Protein AF-A0A4Q7MX55-F1 (afdb_monomer)

Radius of gyration: 18.36 Å; Cα contacts (8 Å, |Δi|>4): 26; chains: 1; bounding box: 29×41×56 Å

Structure (mmCIF, N/CA/C/O backbone):
data_AF-A0A4Q7MX55-F1
#
_entry.id   AF-A0A4Q7MX55-F1
#
loop_
_atom_site.group_PDB
_atom_site.id
_atom_site.type_symbol
_atom_site.label_atom_id
_atom_site.label_alt_id
_atom_site.label_comp_id
_atom_site.label_asym_id
_atom_site.label_entity_id
_atom_site.label_seq_id
_atom_site.pdbx_PDB_ins_code
_atom_site.Cartn_x
_atom_site.Cartn_y
_atom_site.Cartn_z
_atom_site.occupancy
_atom_site.B_iso_or_equiv
_atom_site.auth_seq_id
_atom_site.auth_comp_id
_atom_site.auth_asym_id
_atom_site.auth_atom_id
_atom_site.pdbx_PDB_model_num
ATOM 1 N N . MET A 1 1 ? -12.969 29.747 -37.503 1.00 44.62 1 MET A N 1
ATOM 2 C CA . MET A 1 1 ? -13.312 28.518 -36.756 1.00 44.62 1 MET A CA 1
ATOM 3 C C . MET A 1 1 ? -12.285 28.348 -35.649 1.00 44.62 1 MET A C 1
ATOM 5 O O . MET A 1 1 ? -11.107 28.427 -35.981 1.00 44.62 1 MET A O 1
ATOM 9 N N . PRO A 1 2 ? -12.663 28.219 -34.367 1.00 42.38 2 PRO A N 1
ATOM 10 C CA . PRO A 1 2 ? -11.681 28.008 -33.314 1.00 42.38 2 PRO A CA 1
ATOM 11 C C . PRO A 1 2 ? -11.226 26.546 -33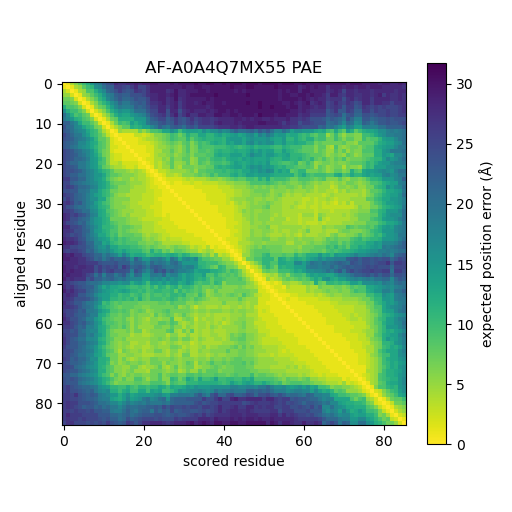.334 1.00 42.38 2 PRO A C 1
ATOM 13 O O . PRO A 1 2 ? -12.031 25.626 -33.205 1.00 42.38 2 PRO A O 1
ATOM 16 N N . ASN A 1 3 ? -9.924 26.364 -33.543 1.00 40.81 3 ASN A N 1
ATOM 17 C CA . ASN A 1 3 ? -9.229 25.092 -33.440 1.00 40.81 3 ASN A CA 1
ATOM 18 C C . ASN A 1 3 ? -9.277 24.648 -31.972 1.00 40.81 3 ASN A C 1
ATOM 20 O O . ASN A 1 3 ? -8.617 25.236 -31.116 1.00 40.81 3 ASN A O 1
ATOM 24 N N . THR A 1 4 ? -10.118 23.665 -31.669 1.00 50.50 4 THR A N 1
ATOM 25 C CA . THR A 1 4 ? -10.133 22.988 -30.374 1.00 50.50 4 THR A CA 1
ATOM 26 C C . THR A 1 4 ? -8.919 22.073 -30.345 1.00 50.50 4 THR A C 1
ATOM 28 O O . THR A 1 4 ? -9.000 20.889 -30.657 1.00 50.50 4 THR A O 1
ATOM 31 N N . SER A 1 5 ? -7.768 22.643 -29.985 1.00 44.78 5 SER A N 1
ATOM 32 C CA . SER A 1 5 ? -6.626 21.872 -29.512 1.00 44.78 5 SER A CA 1
ATOM 33 C C . SER A 1 5 ? -7.061 21.190 -28.221 1.00 44.78 5 SER A C 1
ATOM 35 O O . SER A 1 5 ? -6.915 21.737 -27.129 1.00 44.78 5 SER A O 1
ATOM 37 N N . GLN A 1 6 ? -7.688 20.023 -28.367 1.00 44.50 6 GLN A N 1
ATOM 38 C CA . GLN A 1 6 ? -7.871 19.079 -27.284 1.00 44.50 6 GLN A CA 1
ATOM 39 C C . GLN A 1 6 ? -6.500 18.898 -26.652 1.00 44.50 6 GLN A C 1
ATOM 41 O O . GLN A 1 6 ? -5.552 18.465 -27.307 1.00 44.50 6 GLN A O 1
ATOM 46 N N . SER A 1 7 ? -6.390 19.305 -25.391 1.00 40.38 7 SER 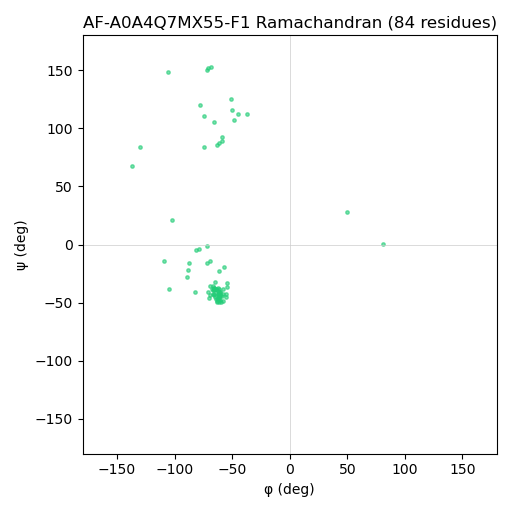A N 1
ATOM 47 C CA . SER A 1 7 ? -5.279 18.935 -24.544 1.00 40.38 7 SER A CA 1
ATOM 48 C C . SER A 1 7 ? -5.272 17.413 -24.485 1.00 40.38 7 SER A C 1
ATOM 50 O O . SER A 1 7 ? -5.952 16.805 -23.658 1.00 40.38 7 SER A O 1
ATOM 52 N N . THR A 1 8 ? -4.523 16.785 -25.383 1.00 45.25 8 THR A N 1
ATOM 53 C CA . THR A 1 8 ? -3.944 15.480 -25.126 1.00 45.25 8 THR A CA 1
ATOM 54 C C . THR A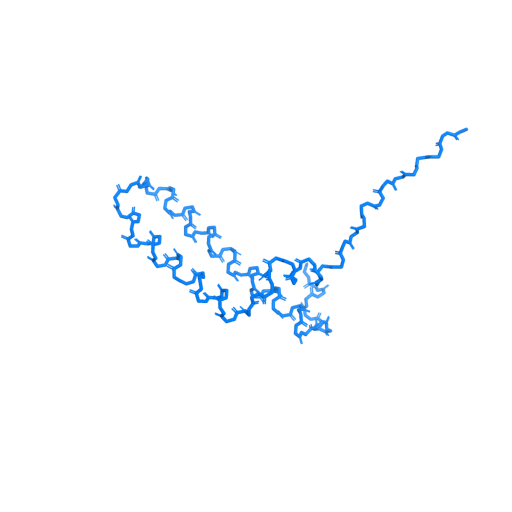 1 8 ? -3.083 15.693 -23.895 1.00 45.25 8 THR A C 1
ATOM 56 O O . THR A 1 8 ? -1.929 16.111 -23.998 1.00 45.25 8 THR A O 1
ATOM 59 N N . GLN A 1 9 ? -3.687 15.513 -22.716 1.00 42.59 9 GLN A N 1
ATOM 60 C CA . GLN A 1 9 ? -2.945 15.159 -21.523 1.00 42.59 9 GLN A CA 1
ATOM 61 C C . GLN A 1 9 ? -2.067 14.013 -21.988 1.00 42.59 9 GLN A C 1
ATOM 63 O O . GLN A 1 9 ? -2.574 12.961 -22.371 1.00 42.59 9 GLN A O 1
ATOM 68 N N . SER A 1 10 ? -0.777 14.313 -22.132 1.00 45.09 10 SER A N 1
ATOM 69 C CA . SER A 1 10 ? 0.241 13.337 -22.462 1.00 45.09 10 SER A CA 1
ATOM 70 C C . SER A 1 10 ? -0.046 12.139 -21.574 1.00 45.09 10 SER A C 1
ATOM 72 O O . SER A 1 10 ? 0.011 12.273 -20.351 1.00 45.09 10 SER A O 1
ATOM 74 N N . LEU A 1 11 ? -0.471 11.027 -22.179 1.00 47.44 11 LEU A N 1
ATOM 75 C CA . LEU A 1 11 ? -0.519 9.734 -21.519 1.00 47.44 11 LEU A CA 1
ATOM 76 C C . LEU A 1 11 ? 0.936 9.461 -21.162 1.00 47.44 11 LEU A C 1
ATOM 78 O O . LEU A 1 11 ? 1.706 8.952 -21.975 1.00 47.44 11 LEU A O 1
ATOM 82 N N . SER A 1 12 ? 1.339 9.956 -19.992 1.00 58.38 12 SER A N 1
ATOM 83 C CA . SER A 1 12 ? 2.664 9.770 -19.440 1.00 58.38 12 SER A CA 1
ATOM 84 C C . SER A 1 12 ? 2.929 8.282 -19.510 1.00 58.38 12 SER A C 1
ATOM 86 O O . SER A 1 12 ? 2.082 7.507 -19.068 1.00 58.38 12 SER A O 1
ATOM 88 N N . ASN A 1 13 ? 4.045 7.904 -20.140 1.00 71.56 13 ASN A N 1
ATOM 89 C CA . ASN A 1 13 ? 4.461 6.516 -20.297 1.00 71.56 13 ASN A CA 1
ATOM 90 C C . ASN A 1 13 ? 4.103 5.744 -19.008 1.00 71.56 13 ASN A C 1
ATOM 92 O O . ASN A 1 13 ? 4.682 6.068 -17.969 1.00 71.56 13 ASN A O 1
ATOM 96 N N . PRO A 1 14 ? 3.142 4.796 -19.039 1.00 66.25 14 PRO A N 1
ATOM 97 C CA . PRO A 1 14 ? 2.627 4.155 -17.830 1.00 66.25 14 PRO A CA 1
ATOM 98 C C . PRO A 1 14 ? 3.740 3.542 -16.982 1.00 66.25 14 PRO A C 1
ATOM 100 O O . PRO A 1 14 ? 3.701 3.610 -15.759 1.00 66.25 14 PRO A O 1
ATOM 103 N N . ILE A 1 15 ? 4.794 3.049 -17.635 1.00 66.88 15 ILE A N 1
ATOM 104 C CA . ILE A 1 15 ? 5.994 2.531 -16.980 1.00 66.88 15 ILE A CA 1
ATOM 105 C C . ILE A 1 15 ? 6.749 3.641 -16.237 1.00 66.88 15 ILE A C 1
ATOM 107 O O . ILE A 1 15 ? 7.148 3.451 -15.091 1.00 66.88 15 ILE A O 1
ATOM 111 N N . ALA A 1 16 ? 6.891 4.831 -16.826 1.00 68.06 16 ALA A N 1
ATOM 112 C CA . ALA A 1 16 ? 7.489 5.981 -16.145 1.00 68.06 16 ALA A CA 1
ATOM 113 C C . ALA A 1 16 ? 6.650 6.443 -14.939 1.00 68.06 16 ALA A C 1
ATOM 115 O O . ALA A 1 16 ? 7.215 6.777 -13.899 1.00 68.06 16 ALA A O 1
ATOM 116 N N . SER A 1 17 ? 5.318 6.412 -15.044 1.00 70.19 17 SER A N 1
ATOM 117 C CA . SER A 1 17 ? 4.418 6.712 -13.923 1.00 70.19 17 SER A CA 1
ATOM 118 C C . SER A 1 17 ? 4.524 5.678 -12.800 1.00 70.19 17 SER A C 1
ATOM 120 O O . SER A 1 17 ? 4.505 6.051 -11.632 1.00 70.19 17 SER A O 1
ATOM 122 N N . ILE A 1 18 ? 4.701 4.396 -13.128 1.00 69.00 18 ILE A N 1
ATOM 123 C CA . ILE A 1 18 ? 4.941 3.335 -12.142 1.00 69.00 18 ILE A CA 1
ATOM 124 C C . ILE A 1 18 ? 6.304 3.524 -11.454 1.00 69.00 18 ILE A C 1
ATOM 126 O O . ILE A 1 18 ? 6.403 3.418 -10.234 1.00 69.00 18 ILE A O 1
ATOM 130 N N . HIS A 1 19 ? 7.358 3.866 -12.201 1.00 68.12 19 HIS A N 1
ATOM 131 C CA . HIS A 1 19 ? 8.659 4.180 -11.600 1.00 68.12 19 HIS A CA 1
ATOM 132 C C . HIS A 1 19 ? 8.593 5.391 -10.657 1.00 68.12 19 HIS A C 1
ATOM 134 O O . HIS A 1 19 ? 9.219 5.373 -9.598 1.00 68.12 19 HIS A O 1
ATOM 140 N N . GLN A 1 20 ? 7.815 6.421 -11.009 1.00 73.75 20 GLN A N 1
ATOM 141 C CA . GLN A 1 20 ? 7.551 7.565 -10.129 1.00 73.75 20 GLN A CA 1
ATOM 142 C C . GLN A 1 20 ? 6.714 7.181 -8.905 1.00 73.75 20 GLN A C 1
ATOM 144 O O . GLN A 1 20 ? 6.999 7.667 -7.815 1.00 73.75 20 GLN A O 1
ATOM 149 N N . PHE A 1 21 ? 5.722 6.298 -9.061 1.00 72.81 21 PHE A N 1
ATOM 150 C CA . PHE A 1 21 ? 4.905 5.787 -7.956 1.00 72.81 21 PHE A CA 1
ATOM 151 C C . PHE A 1 21 ? 5.764 5.110 -6.882 1.00 72.81 21 PHE A C 1
ATOM 153 O O . PHE A 1 21 ? 5.536 5.302 -5.692 1.00 72.81 21 PHE A O 1
ATOM 160 N N . PHE A 1 22 ? 6.800 4.383 -7.299 1.00 73.56 22 PHE A N 1
ATOM 161 C CA . PHE A 1 22 ? 7.757 3.756 -6.393 1.00 73.56 22 PHE A CA 1
ATOM 162 C C . PHE A 1 22 ? 8.815 4.716 -5.827 1.00 73.56 22 PHE A C 1
ATOM 164 O O . PHE A 1 22 ? 9.617 4.304 -5.001 1.00 73.56 22 PHE A O 1
ATOM 171 N N . ASN A 1 23 ? 8.840 5.987 -6.247 1.00 76.75 23 ASN A N 1
ATOM 172 C CA . ASN A 1 23 ? 9.766 7.023 -5.768 1.00 76.75 23 ASN A CA 1
ATOM 173 C C . ASN A 1 23 ? 11.259 6.609 -5.758 1.00 76.75 23 ASN A C 1
ATOM 175 O O . ASN A 1 23 ? 12.050 7.108 -4.962 1.00 76.75 23 ASN A O 1
ATOM 179 N N . GLY A 1 24 ? 11.65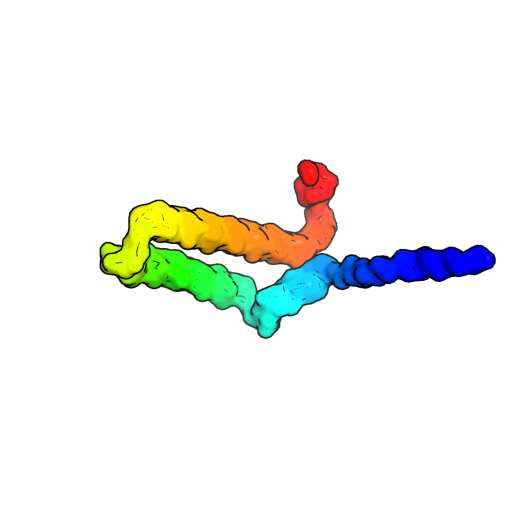3 5.685 -6.641 1.00 71.75 24 GLY A N 1
ATOM 180 C CA . GLY A 1 24 ? 13.014 5.137 -6.700 1.00 71.75 24 GLY A CA 1
ATOM 181 C C . GLY A 1 24 ? 13.333 4.031 -5.685 1.00 71.75 24 GLY A C 1
ATOM 182 O O . GLY A 1 24 ? 14.449 3.513 -5.713 1.00 71.75 24 GLY A O 1
ATOM 183 N N . ASP A 1 25 ? 12.384 3.636 -4.835 1.00 80.94 25 ASP A N 1
ATOM 184 C CA . ASP A 1 25 ? 12.536 2.490 -3.939 1.00 80.94 25 ASP A CA 1
ATOM 185 C C . ASP A 1 25 ? 12.493 1.164 -4.716 1.00 80.94 25 ASP A C 1
ATOM 187 O O . ASP A 1 25 ? 11.838 1.035 -5.757 1.00 80.94 25 ASP A O 1
ATOM 191 N N . SER A 1 26 ? 13.201 0.151 -4.202 1.00 81.38 26 SER A N 1
ATOM 192 C CA . SER A 1 26 ? 13.137 -1.197 -4.769 1.00 81.38 26 SER A CA 1
ATOM 193 C C . SER A 1 26 ? 11.785 -1.839 -4.468 1.00 81.38 26 SER A C 1
ATOM 195 O O . SER A 1 26 ? 11.156 -1.560 -3.444 1.00 81.38 26 SER A O 1
ATOM 197 N N . ILE A 1 27 ? 11.337 -2.750 -5.332 1.00 78.75 27 ILE A N 1
ATOM 198 C CA . ILE A 1 27 ? 10.047 -3.400 -5.113 1.00 78.75 27 ILE A CA 1
ATOM 199 C C . ILE A 1 27 ? 10.027 -4.260 -3.847 1.00 78.75 27 ILE A C 1
ATOM 201 O O . ILE A 1 27 ? 9.002 -4.359 -3.181 1.00 78.75 27 ILE A O 1
ATOM 205 N N . GLU A 1 28 ? 11.160 -4.855 -3.480 1.00 82.94 28 GLU A N 1
ATOM 206 C CA . GLU A 1 28 ? 11.308 -5.644 -2.258 1.00 82.94 28 GLU A CA 1
ATOM 207 C C . GLU A 1 28 ? 11.059 -4.779 -1.023 1.00 82.94 28 GLU A C 1
ATOM 209 O O . GLU A 1 28 ? 10.354 -5.208 -0.109 1.00 82.94 28 GLU A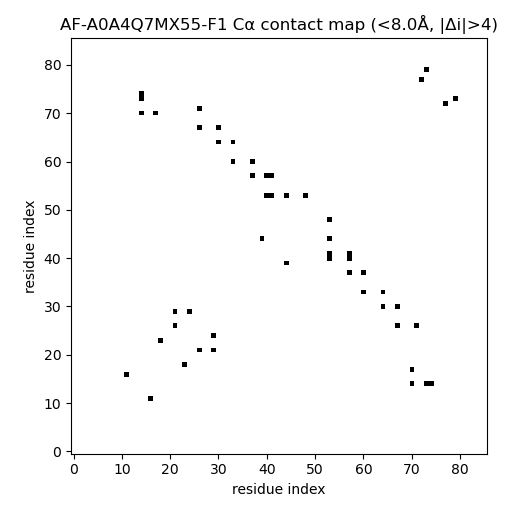 O 1
ATOM 214 N N . LYS A 1 29 ? 11.574 -3.541 -1.025 1.00 85.69 29 LYS A N 1
ATOM 215 C CA . LYS A 1 29 ? 11.304 -2.568 0.036 1.00 85.69 29 LYS A CA 1
ATOM 216 C C . LYS A 1 29 ? 9.815 -2.234 0.097 1.00 85.69 29 LYS A C 1
ATOM 218 O O . LYS A 1 29 ? 9.229 -2.278 1.169 1.00 85.69 29 LYS A O 1
ATOM 223 N N . ILE A 1 30 ? 9.190 -1.968 -1.046 1.00 82.81 30 ILE A N 1
ATOM 224 C CA . ILE A 1 30 ? 7.779 -1.560 -1.113 1.00 82.81 30 ILE A CA 1
ATOM 225 C C . ILE A 1 30 ? 6.841 -2.690 -0.676 1.00 82.81 30 ILE A C 1
ATOM 227 O O . ILE A 1 30 ? 5.879 -2.439 0.046 1.00 82.81 30 ILE A O 1
ATOM 231 N N . ARG A 1 31 ? 7.146 -3.941 -1.046 1.00 83.88 31 ARG A N 1
ATOM 232 C CA . ARG A 1 31 ? 6.454 -5.132 -0.530 1.00 83.88 31 ARG A CA 1
ATOM 233 C C . ARG A 1 31 ? 6.592 -5.237 0.985 1.00 83.88 31 ARG A C 1
ATOM 235 O O . ARG A 1 31 ? 5.587 -5.361 1.673 1.00 83.88 31 ARG A O 1
ATOM 242 N N . SER A 1 32 ? 7.816 -5.120 1.503 1.00 87.31 32 SER A N 1
ATOM 243 C CA . SER A 1 32 ? 8.062 -5.178 2.947 1.00 87.31 32 SER A CA 1
ATOM 244 C C . SER A 1 32 ? 7.340 -4.062 3.707 1.00 87.31 32 SER A C 1
ATOM 246 O O . SER A 1 32 ? 6.805 -4.312 4.784 1.00 87.31 32 SER A O 1
ATOM 248 N N . ASP A 1 33 ? 7.321 -2.842 3.170 1.00 85.19 33 ASP A N 1
ATOM 249 C CA . ASP A 1 33 ? 6.625 -1.701 3.767 1.00 85.19 33 ASP A CA 1
ATOM 250 C C . ASP A 1 33 ? 5.105 -1.932 3.773 1.00 85.19 33 ASP A C 1
ATOM 252 O O . ASP A 1 33 ? 4.435 -1.606 4.753 1.00 85.19 33 ASP A O 1
ATOM 256 N N . MET A 1 34 ? 4.562 -2.549 2.719 1.00 85.56 34 MET A N 1
ATOM 257 C CA . MET A 1 34 ? 3.142 -2.892 2.624 1.00 85.56 34 MET A CA 1
ATOM 258 C C . MET A 1 34 ? 2.736 -4.001 3.597 1.00 85.56 34 MET A C 1
ATOM 260 O O . MET A 1 34 ? 1.721 -3.869 4.282 1.00 85.56 34 MET A O 1
ATOM 264 N N . ASP A 1 35 ? 3.549 -5.051 3.715 1.00 83.94 35 ASP A N 1
ATOM 265 C CA . ASP A 1 35 ? 3.335 -6.132 4.681 1.00 83.94 35 ASP A CA 1
ATOM 266 C C . ASP A 1 35 ? 3.387 -5.595 6.117 1.00 83.94 35 ASP A C 1
ATOM 268 O O . ASP A 1 35 ? 2.532 -5.916 6.946 1.00 83.94 35 ASP A O 1
ATOM 272 N N . ASN A 1 36 ? 4.352 -4.717 6.411 1.00 85.00 36 ASN A N 1
ATOM 273 C CA . ASN A 1 36 ? 4.443 -4.041 7.703 1.00 85.00 36 ASN A CA 1
ATOM 274 C C . ASN A 1 36 ? 3.209 -3.176 7.966 1.00 85.00 36 ASN A C 1
ATOM 276 O O . ASN A 1 36 ? 2.616 -3.283 9.034 1.00 85.00 36 ASN A O 1
ATOM 280 N N . LEU A 1 37 ? 2.773 -2.370 6.995 1.00 84.50 37 LEU A N 1
ATOM 281 C CA . LEU A 1 37 ? 1.596 -1.516 7.140 1.00 84.50 37 LEU A CA 1
ATOM 282 C C . LEU A 1 37 ? 0.319 -2.332 7.369 1.00 84.50 37 LEU A C 1
ATOM 284 O O . LEU A 1 37 ? -0.508 -1.955 8.200 1.00 84.50 37 LEU A O 1
ATOM 288 N N . GLN A 1 38 ? 0.163 -3.461 6.676 1.00 81.25 38 GLN A N 1
ATOM 289 C CA . GLN A 1 38 ? -0.952 -4.377 6.889 1.00 81.25 38 GLN A CA 1
ATOM 290 C C . GLN A 1 38 ? -0.907 -4.990 8.292 1.00 81.25 38 GLN A C 1
ATOM 292 O O . GLN A 1 38 ? -1.921 -4.977 8.988 1.00 81.25 38 GLN A O 1
ATOM 297 N N . ASN A 1 39 ? 0.257 -5.472 8.732 1.00 80.94 39 ASN A N 1
ATOM 298 C CA . ASN A 1 39 ? 0.431 -6.054 10.062 1.00 80.94 39 ASN A CA 1
ATOM 299 C C . ASN A 1 39 ? 0.173 -5.028 11.168 1.00 80.94 39 ASN A C 1
ATOM 301 O O . ASN A 1 39 ? -0.634 -5.296 12.053 1.00 80.94 39 ASN A O 1
ATOM 305 N N . THR A 1 40 ? 0.776 -3.841 11.077 1.00 79.69 40 THR A N 1
ATOM 306 C CA . THR A 1 40 ? 0.559 -2.719 11.998 1.00 79.69 40 THR A CA 1
ATOM 307 C C . THR A 1 40 ? -0.904 -2.304 12.021 1.00 79.69 40 THR A C 1
ATOM 309 O O . THR A 1 40 ? -1.478 -2.144 13.092 1.00 79.69 40 THR A O 1
ATOM 312 N N . THR A 1 41 ? -1.550 -2.200 10.857 1.00 76.75 41 THR A N 1
ATOM 313 C CA . THR A 1 41 ? -2.985 -1.918 10.786 1.00 76.75 41 THR A CA 1
ATOM 314 C C . THR A 1 41 ? -3.767 -2.986 11.531 1.00 76.75 41 THR A C 1
ATOM 316 O O . THR A 1 41 ? -4.604 -2.652 12.359 1.00 76.75 41 THR A O 1
ATOM 319 N N . ILE A 1 42 ? -3.492 -4.268 11.294 1.00 72.88 42 ILE A N 1
ATOM 320 C CA . ILE A 1 42 ? -4.189 -5.360 11.973 1.00 72.88 42 ILE A CA 1
ATOM 321 C C . ILE A 1 42 ? -3.959 -5.299 13.484 1.00 72.88 42 ILE A C 1
ATOM 323 O O . ILE A 1 42 ? -4.922 -5.481 14.217 1.00 72.88 42 ILE A O 1
ATOM 327 N N . THR A 1 43 ? -2.737 -5.046 13.962 1.00 73.31 43 THR A N 1
ATOM 328 C CA . THR A 1 43 ? -2.401 -5.108 15.393 1.00 73.31 43 THR A CA 1
ATOM 329 C C . THR A 1 43 ? -2.775 -3.848 16.170 1.00 73.31 43 THR A C 1
ATOM 331 O O . THR A 1 43 ? -3.272 -3.959 17.288 1.00 73.31 43 THR A O 1
ATOM 334 N N . GLU A 1 44 ? -2.566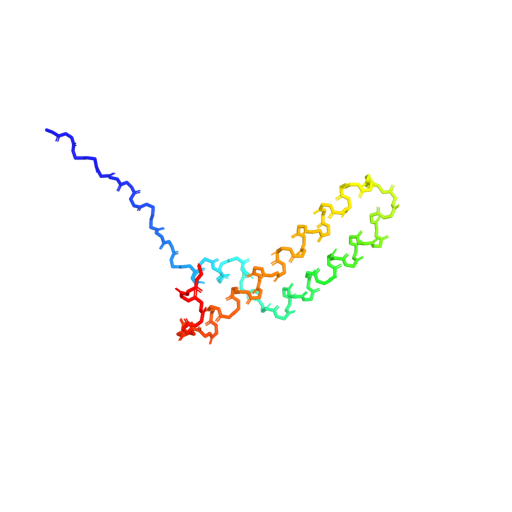 -2.661 15.604 1.00 69.56 44 GLU A N 1
ATOM 335 C CA . GLU A 1 44 ? -2.764 -1.376 16.290 1.00 69.56 44 GLU A CA 1
ATOM 336 C C . GLU A 1 44 ? -4.188 -0.837 16.136 1.00 69.56 44 GLU A C 1
ATOM 338 O O . GLU A 1 44 ? -4.705 -0.197 17.049 1.00 69.56 44 GLU A O 1
ATOM 343 N N . SER A 1 45 ? -4.898 -1.174 15.051 1.00 64.12 45 SER A N 1
ATOM 344 C CA . SER A 1 45 ? -6.300 -0.758 14.903 1.00 64.12 45 SER A CA 1
ATOM 345 C C . SER A 1 45 ? -7.262 -1.498 15.834 1.00 64.12 45 SER A C 1
ATOM 347 O O . SER A 1 45 ? -8.454 -1.197 15.822 1.00 64.12 45 SER A O 1
ATOM 349 N N . TYR A 1 46 ? -6.806 -2.445 16.668 1.00 58.88 46 TYR A N 1
ATOM 350 C CA . TYR A 1 46 ? -7.677 -3.199 17.579 1.00 58.88 46 TYR A CA 1
ATOM 351 C C . TYR A 1 46 ? -8.491 -2.313 18.546 1.00 58.88 46 TYR A C 1
ATOM 353 O O . TYR A 1 46 ? -9.538 -2.776 18.993 1.00 58.88 46 TYR A O 1
ATOM 361 N N . GLY A 1 47 ? -8.099 -1.053 18.785 1.00 60.16 47 GLY A N 1
ATOM 362 C CA . GLY A 1 47 ? -8.813 -0.117 19.670 1.00 60.16 47 GLY A CA 1
ATOM 363 C C . GLY A 1 47 ? -9.642 0.992 19.002 1.00 60.16 47 GLY A C 1
ATOM 364 O O . GLY A 1 47 ? -10.732 1.273 19.487 1.00 60.16 47 GLY A O 1
ATOM 365 N N . ASP A 1 48 ? -9.167 1.590 17.902 1.00 65.75 48 ASP A N 1
ATOM 366 C CA . ASP A 1 48 ? -9.609 2.950 17.515 1.00 65.75 48 ASP A CA 1
ATOM 367 C C . ASP A 1 48 ? -10.515 3.052 16.277 1.00 65.75 48 ASP A C 1
ATOM 369 O O . ASP A 1 48 ? -11.116 4.098 16.047 1.00 65.75 48 ASP A O 1
ATOM 373 N N . LEU A 1 49 ? -10.626 1.994 15.470 1.00 67.19 49 LEU A N 1
ATOM 374 C CA . LEU A 1 49 ? -11.479 1.997 14.273 1.00 67.19 49 LEU A CA 1
ATOM 375 C C . LEU A 1 49 ? -12.747 1.169 14.487 1.00 67.19 49 LEU A C 1
ATOM 377 O O . LEU A 1 49 ? -12.726 0.14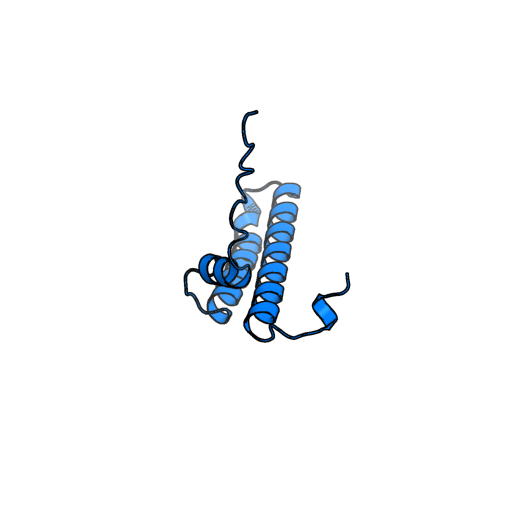2 15.176 1.00 67.19 49 LEU A O 1
ATOM 381 N N . ASP A 1 50 ? -13.839 1.562 13.837 1.00 75.62 50 ASP A N 1
ATOM 382 C CA . ASP A 1 50 ? -15.025 0.720 13.756 1.00 75.62 50 ASP A CA 1
ATOM 383 C C . ASP A 1 50 ? -14.730 -0.515 12.893 1.00 75.62 50 ASP A C 1
ATOM 385 O O . ASP A 1 50 ? -13.851 -0.528 12.026 1.00 75.62 50 ASP A O 1
ATOM 389 N N . LYS A 1 51 ? -15.441 -1.617 13.158 1.00 72.06 51 LYS A N 1
ATOM 390 C CA . LYS A 1 51 ? -15.186 -2.914 12.506 1.00 72.06 51 LYS A CA 1
ATOM 391 C C . LYS A 1 51 ? -15.217 -2.811 10.975 1.00 72.06 51 LYS A C 1
ATOM 393 O O . LYS A 1 51 ? -14.444 -3.494 10.309 1.00 72.06 51 LYS A O 1
ATOM 398 N N . GLU A 1 52 ? -16.103 -1.983 10.435 1.00 79.44 52 GLU A N 1
ATOM 399 C CA . GLU A 1 52 ? -16.278 -1.771 8.995 1.00 79.44 52 GLU A CA 1
ATOM 400 C C . GLU A 1 52 ? -15.097 -1.007 8.382 1.00 79.44 52 GLU A C 1
ATOM 402 O O . GLU A 1 52 ? -14.573 -1.428 7.349 1.00 79.44 52 GLU A O 1
ATOM 407 N N . ASP A 1 53 ? -14.589 0.015 9.072 1.00 76.56 53 ASP A N 1
ATOM 408 C CA . ASP A 1 53 ? -13.431 0.798 8.630 1.00 76.56 53 ASP A CA 1
ATOM 409 C C . ASP A 1 53 ? -12.140 -0.028 8.623 1.00 76.56 53 ASP A C 1
ATOM 411 O O . ASP A 1 53 ? -11.321 0.098 7.711 1.00 76.56 53 ASP A O 1
ATOM 415 N N . LYS A 1 54 ? -11.975 -0.951 9.582 1.00 73.75 54 LYS A N 1
ATOM 416 C CA . LYS A 1 54 ? -10.835 -1.889 9.590 1.00 73.75 54 LYS A CA 1
ATOM 417 C C . LYS A 1 54 ? -10.847 -2.798 8.368 1.00 73.75 54 LYS A C 1
ATOM 419 O O . LYS A 1 54 ? -9.816 -2.986 7.725 1.00 73.75 54 LYS A O 1
ATOM 424 N N . TRP A 1 55 ? -12.008 -3.363 8.040 1.00 80.38 55 TRP A N 1
ATOM 425 C CA . TRP A 1 55 ? -12.146 -4.223 6.865 1.00 80.38 55 TRP A CA 1
ATOM 426 C C . TRP A 1 55 ? -11.933 -3.450 5.566 1.00 80.38 55 TRP A C 1
ATOM 428 O O . TRP A 1 55 ? -11.276 -3.967 4.661 1.00 80.38 55 TRP A O 1
ATOM 438 N N . LEU A 1 56 ? -12.426 -2.212 5.491 1.00 82.94 56 LEU A N 1
ATOM 439 C CA . LEU A 1 56 ? -12.196 -1.330 4.352 1.00 82.94 56 LEU A CA 1
ATOM 440 C C . LEU A 1 56 ? -10.705 -1.023 4.169 1.00 82.94 56 LEU A C 1
ATOM 442 O O . LEU A 1 56 ? -10.199 -1.117 3.051 1.00 82.94 56 LEU A O 1
ATOM 446 N N . LEU A 1 57 ? -9.991 -0.712 5.254 1.00 82.00 57 LEU A N 1
ATOM 447 C CA . LEU A 1 57 ? -8.559 -0.427 5.216 1.00 82.00 57 LEU A CA 1
ATOM 448 C C . LEU A 1 57 ? -7.744 -1.659 4.800 1.00 82.00 57 LEU A C 1
ATOM 450 O O . LEU A 1 57 ? -6.898 -1.560 3.915 1.00 82.00 57 LEU A O 1
ATOM 454 N N . VAL A 1 58 ? -8.034 -2.835 5.364 1.00 80.94 58 VAL A N 1
ATOM 455 C CA . VAL A 1 58 ? -7.367 -4.092 4.977 1.00 80.94 58 VAL A CA 1
ATOM 456 C C . VAL A 1 58 ? -7.608 -4.423 3.502 1.00 80.94 58 VAL A C 1
ATOM 458 O O . VAL A 1 58 ? -6.670 -4.804 2.797 1.00 80.94 58 VAL A O 1
ATOM 461 N N . ASP A 1 59 ? -8.838 -4.268 3.007 1.00 83.44 59 ASP A N 1
ATOM 462 C CA . ASP A 1 59 ? -9.135 -4.533 1.599 1.00 83.44 59 ASP A CA 1
ATOM 463 C C . ASP A 1 59 ? -8.488 -3.496 0.670 1.00 83.44 59 ASP A C 1
ATOM 465 O O . ASP A 1 59 ? -7.986 -3.856 -0.395 1.00 83.44 59 ASP A O 1
ATOM 469 N N . PHE A 1 60 ? -8.414 -2.230 1.088 1.00 84.12 60 PHE A N 1
ATOM 470 C CA . PHE A 1 60 ? -7.693 -1.194 0.355 1.00 84.12 60 PHE A CA 1
ATOM 471 C C . PHE A 1 60 ? -6.197 -1.516 0.240 1.00 84.12 60 PHE A C 1
ATOM 473 O O . PHE A 1 60 ? -5.668 -1.529 -0.872 1.00 84.12 60 PHE A O 1
ATOM 480 N N . LEU A 1 61 ? -5.535 -1.867 1.348 1.00 84.19 61 LEU A N 1
ATOM 481 C CA . LEU A 1 61 ? -4.121 -2.266 1.350 1.00 84.19 61 LEU A CA 1
ATOM 482 C C . LEU A 1 61 ? -3.874 -3.466 0.427 1.00 84.19 61 LEU A C 1
ATOM 484 O O . LEU A 1 61 ? -2.958 -3.441 -0.391 1.00 84.19 61 LEU A O 1
ATOM 488 N N . ARG A 1 62 ? -4.756 -4.472 0.457 1.00 81.88 62 ARG A N 1
ATOM 489 C CA . ARG A 1 62 ? -4.671 -5.633 -0.442 1.00 81.88 62 ARG A CA 1
ATOM 490 C C . ARG A 1 62 ? -4.775 -5.248 -1.923 1.00 81.88 62 ARG A C 1
ATOM 492 O O . ARG A 1 62 ? -4.048 -5.793 -2.753 1.00 81.88 62 ARG A O 1
ATOM 499 N N . ARG A 1 63 ? -5.671 -4.318 -2.277 1.00 85.38 63 ARG A N 1
ATOM 500 C CA . ARG A 1 63 ? -5.797 -3.815 -3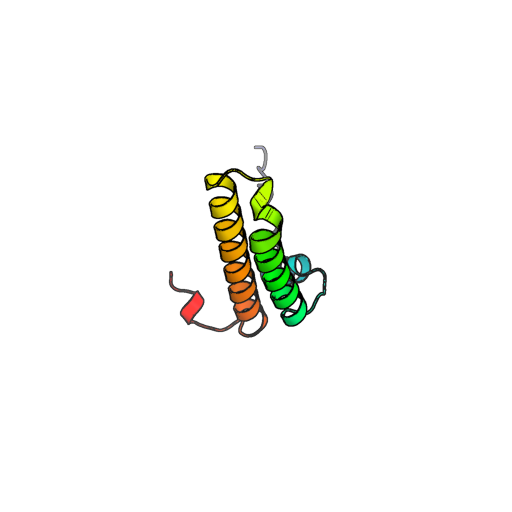.659 1.00 85.38 63 ARG A CA 1
ATOM 501 C C . ARG A 1 63 ? -4.526 -3.087 -4.104 1.00 85.38 63 ARG A C 1
ATOM 503 O O . ARG A 1 63 ? -4.108 -3.270 -5.245 1.00 85.38 63 ARG A O 1
ATOM 510 N N . ILE A 1 64 ? -3.899 -2.315 -3.213 1.00 84.62 64 ILE A N 1
ATOM 511 C CA . ILE A 1 64 ? -2.621 -1.644 -3.488 1.00 84.62 64 ILE A CA 1
ATOM 512 C C . ILE A 1 64 ? -1.491 -2.663 -3.690 1.00 84.62 64 ILE A C 1
ATOM 514 O O . ILE A 1 64 ? -0.761 -2.535 -4.671 1.00 84.62 64 ILE A O 1
ATOM 518 N N . SER A 1 65 ? -1.391 -3.716 -2.869 1.00 81.38 65 SER A N 1
ATOM 519 C CA . SER A 1 65 ? -0.409 -4.797 -3.080 1.00 81.38 65 SER A CA 1
ATOM 520 C C . SER A 1 65 ? -0.529 -5.420 -4.470 1.00 81.38 65 SER A C 1
ATOM 522 O O . SER A 1 65 ? 0.466 -5.562 -5.174 1.00 81.38 65 SER A O 1
ATOM 524 N N . ASN A 1 66 ? -1.749 -5.715 -4.922 1.00 81.62 66 ASN A N 1
ATOM 525 C CA . ASN A 1 66 ? -1.963 -6.267 -6.261 1.00 81.62 66 ASN A CA 1
ATOM 526 C C . ASN A 1 66 ? -1.513 -5.304 -7.374 1.00 81.62 66 ASN A C 1
ATOM 528 O O . ASN A 1 66 ? -0.961 -5.744 -8.380 1.00 81.62 66 ASN A O 1
ATOM 532 N N . LEU A 1 67 ? -1.723 -3.994 -7.205 1.00 82.88 67 LEU A N 1
ATOM 533 C CA . LEU A 1 67 ? -1.249 -2.993 -8.164 1.00 82.88 67 LEU A CA 1
ATOM 534 C C . LEU A 1 67 ? 0.280 -2.924 -8.210 1.00 82.88 67 LEU A C 1
ATOM 536 O O . LEU A 1 67 ? 0.833 -2.805 -9.300 1.00 82.88 67 LEU A O 1
ATOM 540 N N . ILE A 1 68 ? 0.953 -3.049 -7.061 1.00 82.38 68 ILE A N 1
ATOM 541 C CA . ILE A 1 68 ? 2.420 -3.120 -6.968 1.00 82.38 68 ILE A CA 1
ATOM 542 C C . ILE A 1 68 ? 2.948 -4.334 -7.749 1.00 82.38 68 ILE A C 1
ATOM 544 O O . ILE A 1 68 ? 3.898 -4.207 -8.524 1.00 82.38 68 ILE A O 1
ATOM 548 N N . GLU A 1 69 ? 2.301 -5.493 -7.608 1.00 82.44 69 GLU A N 1
ATOM 549 C CA . GLU A 1 69 ? 2.663 -6.709 -8.345 1.00 82.44 69 GLU A CA 1
ATOM 550 C C . GLU A 1 69 ? 2.491 -6.550 -9.858 1.00 82.44 69 GLU A C 1
ATOM 552 O O . GLU A 1 69 ? 3.403 -6.847 -10.630 1.00 82.44 69 GLU A O 1
ATOM 557 N N . VAL A 1 70 ? 1.345 -6.032 -10.304 1.00 81.75 70 VAL A N 1
ATOM 558 C CA . VAL A 1 70 ? 1.087 -5.798 -11.734 1.00 81.75 70 VAL A CA 1
ATOM 559 C C . VAL A 1 70 ? 2.095 -4.804 -12.313 1.00 81.75 70 VAL A C 1
ATOM 561 O O . VAL A 1 70 ? 2.662 -5.040 -13.381 1.00 81.75 70 VAL A O 1
ATOM 564 N N . ALA A 1 71 ? 2.376 -3.726 -11.583 1.00 80.12 71 ALA A N 1
ATOM 565 C CA . ALA A 1 71 ? 3.393 -2.744 -11.932 1.00 80.12 71 ALA A CA 1
ATOM 566 C C . ALA A 1 71 ? 4.778 -3.377 -12.139 1.00 80.12 71 ALA A C 1
ATOM 568 O O . ALA A 1 71 ? 5.471 -3.061 -13.108 1.00 80.12 71 ALA A O 1
ATOM 569 N N . HIS A 1 72 ? 5.167 -4.306 -11.266 1.00 79.06 72 HIS A N 1
ATOM 570 C CA . HIS A 1 72 ? 6.420 -5.040 -11.398 1.00 79.06 72 HIS A CA 1
ATOM 571 C C . HIS A 1 72 ? 6.503 -5.846 -12.685 1.00 79.06 72 HIS A C 1
ATOM 573 O O . HIS A 1 72 ? 7.523 -5.815 -13.378 1.00 79.06 72 HIS A O 1
ATOM 579 N N . VAL A 1 73 ? 5.438 -6.589 -12.991 1.00 79.94 73 VAL A N 1
ATOM 580 C CA . VAL A 1 73 ? 5.384 -7.443 -14.177 1.00 79.94 73 VAL A CA 1
ATOM 581 C C . VAL A 1 73 ? 5.493 -6.584 -15.433 1.00 79.94 73 VAL A C 1
ATOM 583 O O . VAL A 1 73 ? 6.265 -6.923 -16.322 1.00 79.94 73 VAL A O 1
ATOM 586 N N . LEU A 1 74 ? 4.806 -5.441 -15.476 1.00 76.50 74 LEU A N 1
ATOM 587 C CA . LEU A 1 74 ? 4.872 -4.504 -16.601 1.00 76.50 74 LEU A CA 1
ATOM 588 C C . LEU A 1 74 ? 6.268 -3.889 -16.791 1.00 76.50 74 LEU A C 1
ATOM 590 O O . LEU A 1 74 ? 6.708 -3.727 -17.926 1.00 76.50 74 LEU A O 1
ATOM 594 N N . ILE A 1 75 ? 6.981 -3.575 -15.702 1.00 72.06 75 ILE A N 1
ATOM 595 C CA . ILE A 1 75 ? 8.359 -3.055 -15.767 1.00 72.06 75 ILE A CA 1
ATOM 596 C C . ILE A 1 75 ? 9.342 -4.134 -16.235 1.00 72.06 75 ILE A C 1
ATOM 598 O O . ILE A 1 75 ? 10.215 -3.872 -17.059 1.00 72.06 75 ILE A O 1
ATOM 602 N N . THR A 1 76 ? 9.246 -5.336 -15.669 1.00 74.56 76 THR A N 1
ATOM 603 C CA . THR A 1 76 ? 10.256 -6.391 -15.856 1.00 74.56 76 THR A CA 1
ATOM 604 C C . THR A 1 76 ? 10.003 -7.270 -17.076 1.00 74.56 76 THR A C 1
ATOM 606 O O . THR A 1 76 ? 10.934 -7.899 -17.580 1.00 74.56 76 THR A O 1
ATOM 609 N N . LYS A 1 77 ? 8.760 -7.319 -17.565 1.00 70.69 77 LYS A N 1
ATOM 610 C CA . LYS A 1 77 ? 8.329 -8.088 -18.737 1.00 70.69 77 LYS A CA 1
ATOM 611 C C . LYS A 1 77 ? 7.378 -7.250 -19.606 1.00 70.69 77 LYS A C 1
ATOM 613 O O . LYS A 1 77 ? 6.197 -7.589 -19.711 1.00 70.69 77 LYS A O 1
ATOM 618 N N . PRO A 1 78 ? 7.876 -6.179 -20.249 1.00 61.19 78 PRO A N 1
ATOM 619 C CA . PRO A 1 78 ? 7.043 -5.282 -21.053 1.00 61.19 78 PRO A CA 1
ATOM 620 C C . PRO A 1 7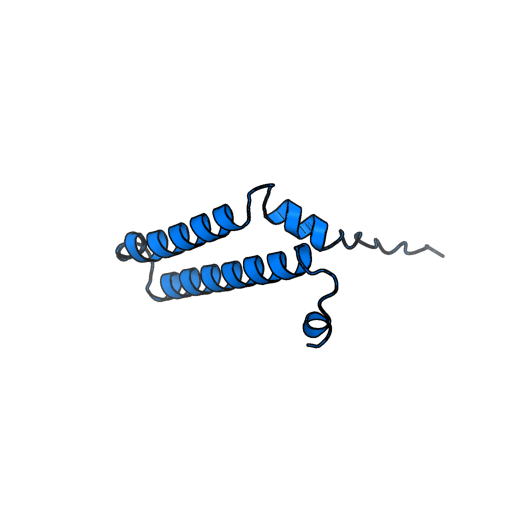8 ? 6.354 -5.980 -22.242 1.00 61.19 78 PRO A C 1
ATOM 622 O O . PRO A 1 78 ? 5.300 -5.526 -22.671 1.00 61.19 78 PRO A O 1
ATOM 625 N N . ASP A 1 79 ? 6.892 -7.111 -22.716 1.00 61.03 79 ASP A N 1
ATOM 626 C CA . ASP A 1 79 ? 6.372 -7.867 -23.866 1.00 61.03 79 ASP A CA 1
ATOM 627 C C . ASP A 1 79 ? 5.560 -9.123 -23.481 1.00 61.03 79 ASP A C 1
ATOM 629 O O . ASP A 1 79 ? 5.442 -10.042 -24.289 1.00 61.03 79 ASP A O 1
ATOM 633 N N . ASN A 1 80 ? 5.023 -9.230 -22.255 1.00 57.22 80 ASN A N 1
ATOM 634 C CA . ASN A 1 80 ? 4.228 -10.406 -21.870 1.00 57.22 80 ASN A CA 1
ATOM 635 C C . ASN A 1 80 ? 2.818 -10.371 -22.516 1.00 57.22 80 ASN A C 1
ATOM 637 O O . ASN A 1 80 ? 1.989 -9.555 -22.101 1.00 57.22 80 ASN A O 1
ATOM 641 N N . PRO A 1 81 ? 2.494 -11.250 -23.488 1.00 56.25 81 PRO A N 1
ATOM 642 C CA . PRO A 1 81 ? 1.257 -11.161 -24.273 1.00 56.25 81 PRO A CA 1
ATOM 643 C C . PRO A 1 81 ? -0.025 -11.475 -23.483 1.00 56.25 81 PRO A C 1
ATOM 645 O O . PRO A 1 81 ? -1.111 -11.145 -23.947 1.00 56.25 81 PRO A O 1
ATOM 648 N N . GLU A 1 82 ? 0.071 -12.064 -22.287 1.00 55.50 82 GLU A N 1
ATOM 649 C CA . GLU A 1 82 ? -1.094 -12.390 -21.444 1.00 55.50 82 GLU A CA 1
ATOM 650 C C . GLU A 1 82 ? -1.762 -11.162 -20.798 1.00 55.50 82 GLU A C 1
ATOM 652 O O . GLU A 1 82 ? -2.898 -11.252 -20.341 1.00 55.50 82 GLU A O 1
ATOM 657 N N . ILE A 1 83 ? -1.095 -10.001 -20.773 1.00 54.09 83 ILE A N 1
ATOM 658 C CA . ILE A 1 83 ? -1.644 -8.765 -20.181 1.00 54.09 83 ILE A CA 1
ATOM 659 C C . ILE A 1 83 ? -2.479 -7.971 -21.206 1.00 54.09 83 ILE A C 1
ATOM 661 O O . ILE A 1 83 ? -3.273 -7.113 -20.834 1.00 54.09 83 ILE A O 1
ATOM 665 N N . ALA A 1 84 ? -2.353 -8.278 -22.501 1.00 48.06 84 ALA A N 1
ATOM 666 C CA . ALA A 1 84 ? -3.053 -7.574 -23.579 1.00 48.06 84 ALA A CA 1
ATOM 667 C C . ALA A 1 84 ? -4.510 -8.030 -23.791 1.00 48.06 84 ALA A C 1
ATOM 669 O O . ALA A 1 84 ? -5.219 -7.456 -24.617 1.00 48.06 84 ALA A O 1
ATOM 670 N N . THR A 1 85 ? -4.967 -9.057 -23.073 1.00 43.78 85 THR A N 1
ATOM 671 C CA . THR A 1 85 ? -6.310 -9.625 -23.229 1.00 43.78 85 THR A CA 1
ATOM 672 C C . THR A 1 85 ? -7.005 -9.745 -21.881 1.00 43.78 85 THR A C 1
ATOM 674 O O . THR A 1 85 ? -6.963 -10.812 -21.275 1.00 43.78 85 THR A O 1
ATOM 677 N N . ASN A 1 86 ? -7.617 -8.655 -21.416 1.00 39.34 86 ASN A N 1
ATOM 678 C CA . ASN A 1 86 ? -8.854 -8.634 -20.621 1.00 39.34 86 ASN A CA 1
ATOM 679 C C . ASN A 1 86 ? -9.429 -7.217 -20.591 1.00 39.34 86 ASN A C 1
ATOM 681 O O . ASN A 1 86 ? -8.656 -6.278 -20.301 1.00 39.34 86 ASN A O 1
#

Secondary structure (DSSP, 8-state):
-------------HHHHHHHHTTT--HHHHHHHHHHHHHHHHHHTTTTS-HHHHHHHHHHHHHHHHHHHHHHHHHH-TT-GGGS--

Organism: NCBI:txid661488

pLDDT: mean 70.27, std 14.03, range [39.34, 87.31]

Nearest PDB structures (foldseek):
  6zrn-assembly2_C  TM=7.532E-01  e=2.521E+00  Homo sapiens

Solvent-accessible surface area (backbone atoms only — not comparable to full-atom values): 5352 Å² total; per-residue (Å²): 134,87,82,79,76,70,77,72,69,72,79,63,55,67,64,60,52,48,50,56,73,47,71,77,57,53,68,70,57,54,50,52,53,48,54,48,51,52,50,49,48,63,66,65,44,77,78,80,55,56,77,67,57,50,53,50,49,54,51,50,52,53,55,50,53,53,49,53,53,52,49,49,46,51,68,76,42,74,82,54,74,78,75,80,70,127

Mean predicted aligned error: 12.48 Å

Sequence (86 aa):
MPNTSQSTQSLSNPIASIHQFFNGDSIEKIRSDMDNLQNTTITESYGDLDKEDKWLLVDFLRRISNLIEVAHVLITKPDNPEIATN

Foldseek 3Di:
DDDPPPPPPPPPPVLVVLCVVCVVDDLVVVLVVLVVVLVCLVPVVPPPDDPVVSVVVNVVSVVVNVVSVVSVCCNVPVPDVVVVDD